Protein AF-A0A933T051-F1 (afdb_monomer)

Secondary structure (DSSP, 8-state):
-HHHHHHHHHHHH---HHHHHHHHHHHHHHHHHTSS--TT--S---S-TTTTHHHHHHHHHHHHHHHHH-TT-TT-HHHHHHHHHHHTTTGGGG---

pLDDT: mean 74.37, std 16.5, range [38.81, 93.94]

Structure (mmCIF, N/CA/C/O backbone):
data_AF-A0A933T051-F1
#
_entry.id   AF-A0A933T051-F1
#
loop_
_atom_site.group_PDB
_atom_site.id
_atom_site.type_symbol
_atom_site.label_atom_id
_atom_site.label_alt_id
_atom_site.label_comp_id
_atom_site.label_asym_id
_atom_site.label_entity_id
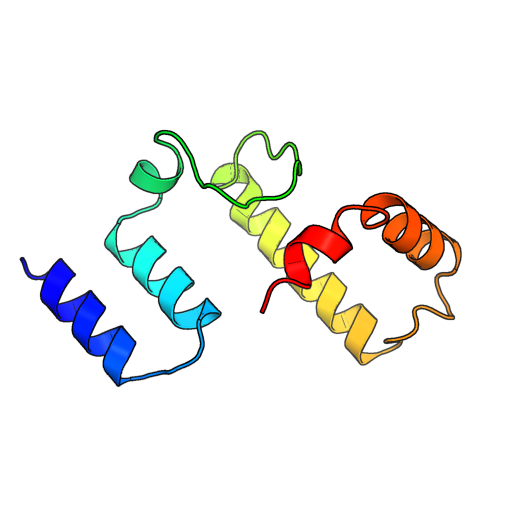_atom_site.label_seq_id
_atom_site.pdbx_PDB_ins_code
_atom_site.Cartn_x
_atom_site.Cartn_y
_atom_site.Cartn_z
_atom_site.occupancy
_atom_site.B_iso_or_equiv
_atom_site.auth_seq_id
_atom_site.auth_comp_id
_atom_site.auth_asym_id
_atom_site.auth_atom_id
_atom_site.pdbx_PDB_model_num
ATOM 1 N N . SER A 1 1 ? -18.670 -9.129 23.881 1.00 81.06 1 SER A N 1
ATOM 2 C CA . SER A 1 1 ? -18.967 -7.973 23.017 1.00 81.06 1 SER A CA 1
ATOM 3 C C . SER A 1 1 ? -19.330 -8.483 21.633 1.00 81.06 1 SER A C 1
ATOM 5 O O . SER A 1 1 ? -18.781 -9.507 21.232 1.00 81.06 1 SER A O 1
ATOM 7 N N . GLU A 1 2 ? -20.248 -7.814 20.942 1.00 82.31 2 GLU A N 1
ATOM 8 C CA . GLU A 1 2 ? -20.609 -8.075 19.541 1.00 82.31 2 GLU A CA 1
ATOM 9 C C . GLU A 1 2 ? -19.368 -8.058 18.629 1.00 82.31 2 GLU A C 1
ATOM 11 O O . GLU A 1 2 ? -19.154 -8.996 17.859 1.00 82.31 2 GLU A O 1
ATOM 16 N N . ASP A 1 3 ? -18.458 -7.107 18.856 1.00 81.75 3 ASP A N 1
ATOM 17 C CA . ASP A 1 3 ? -17.185 -6.975 18.134 1.00 81.75 3 ASP A CA 1
ATOM 18 C C . ASP A 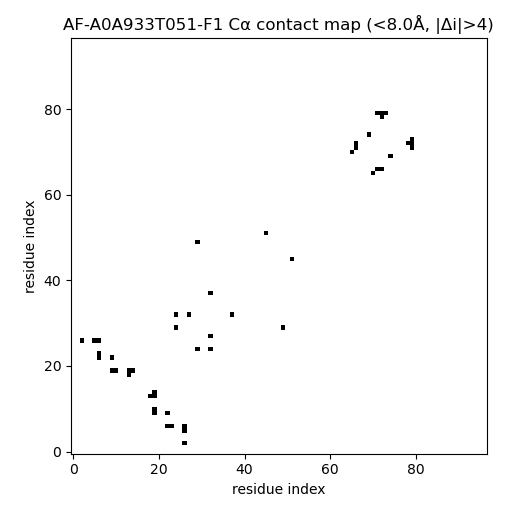1 3 ? -16.305 -8.220 18.242 1.00 81.75 3 ASP A C 1
ATOM 20 O O . ASP A 1 3 ? -15.755 -8.699 17.255 1.00 81.75 3 ASP A O 1
ATOM 24 N N . ALA A 1 4 ? -16.198 -8.804 19.439 1.00 82.81 4 ALA A N 1
ATOM 25 C CA . ALA A 1 4 ? -15.398 -10.011 19.652 1.00 82.81 4 ALA A CA 1
ATOM 26 C C . ALA A 1 4 ? -15.940 -11.199 18.841 1.00 82.81 4 ALA A C 1
ATOM 28 O O . ALA A 1 4 ? -15.171 -12.028 18.358 1.00 82.81 4 ALA A O 1
ATOM 29 N N . ARG A 1 5 ? -17.265 -11.265 18.661 1.00 86.50 5 ARG A N 1
ATOM 30 C CA . ARG A 1 5 ? -17.914 -12.307 17.86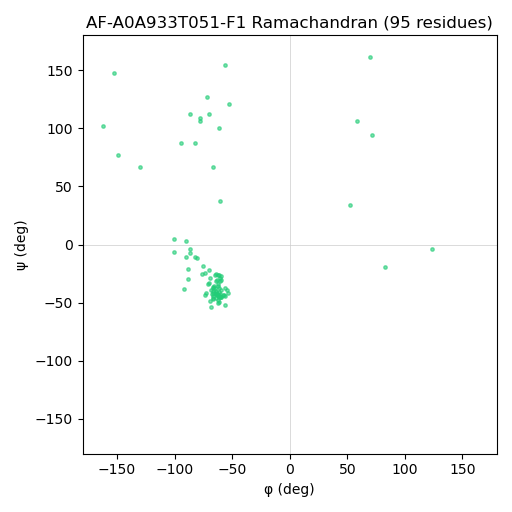3 1.00 86.50 5 ARG A CA 1
ATOM 31 C C . ARG A 1 5 ? -17.668 -12.092 16.373 1.00 86.50 5 ARG A C 1
ATOM 33 O O . ARG A 1 5 ? -17.356 -13.055 15.681 1.00 86.50 5 ARG A O 1
ATOM 40 N N . ARG A 1 6 ? -17.741 -10.842 15.905 1.00 84.50 6 ARG A N 1
ATOM 41 C CA . ARG A 1 6 ? -17.454 -10.476 14.511 1.00 84.50 6 ARG A CA 1
ATOM 42 C C . ARG A 1 6 ? -15.993 -10.781 14.149 1.00 84.50 6 ARG A C 1
ATOM 44 O O . ARG A 1 6 ? -15.748 -11.412 13.129 1.00 84.50 6 ARG A O 1
ATOM 51 N N . ARG A 1 7 ? -15.038 -10.471 15.036 1.00 83.56 7 ARG A N 1
ATOM 52 C CA . ARG A 1 7 ? -13.605 -10.793 14.854 1.00 83.56 7 ARG A CA 1
ATOM 53 C C . ARG A 1 7 ? -13.344 -12.294 14.711 1.00 83.56 7 ARG A C 1
ATOM 55 O O . ARG A 1 7 ? -12.616 -12.702 13.812 1.00 83.56 7 ARG A O 1
ATOM 62 N N . LEU A 1 8 ? -13.957 -13.119 15.564 1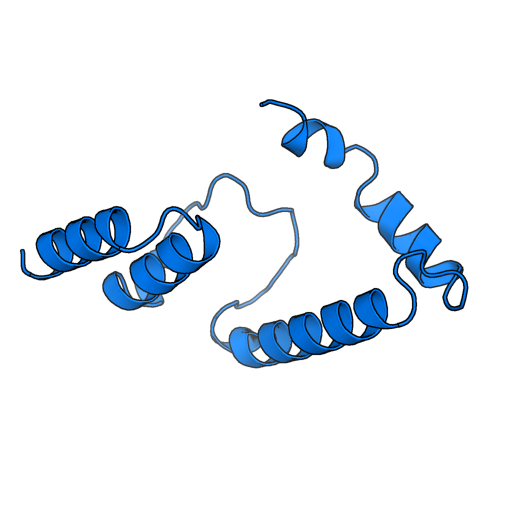.00 86.88 8 LEU A N 1
ATOM 63 C CA . LEU A 1 8 ? -13.845 -14.581 15.467 1.00 86.88 8 LEU A CA 1
ATOM 64 C C . LEU A 1 8 ? -14.457 -15.119 14.170 1.00 86.88 8 LEU A C 1
ATOM 66 O O . LEU A 1 8 ? -13.890 -16.010 13.549 1.00 86.88 8 LEU A O 1
ATOM 70 N N . ASP A 1 9 ? -15.588 -14.564 13.749 1.00 89.00 9 ASP A N 1
ATOM 71 C CA . ASP A 1 9 ? -16.265 -14.965 12.518 1.00 89.00 9 ASP A CA 1
ATOM 72 C C . ASP A 1 9 ? -15.409 -14.673 11.270 1.00 89.00 9 ASP A C 1
ATOM 74 O O . ASP A 1 9 ? -15.258 -15.535 10.407 1.00 89.00 9 ASP A O 1
ATOM 78 N N . ILE A 1 10 ? -14.755 -13.509 11.206 1.00 86.56 10 ILE A N 1
ATOM 79 C CA . ILE A 1 10 ? -13.827 -13.164 10.114 1.00 86.56 10 ILE A CA 1
ATOM 80 C C . ILE A 1 10 ? -12.619 -14.107 10.087 1.00 86.56 10 ILE A C 1
ATOM 82 O O . ILE A 1 10 ? -12.258 -14.603 9.021 1.00 86.56 10 ILE A O 1
ATOM 86 N N . MET A 1 11 ? -12.043 -14.404 11.256 1.00 85.56 11 MET A N 1
ATOM 87 C CA . MET A 1 11 ? -10.906 -15.325 11.395 1.00 85.56 11 MET A CA 1
ATOM 88 C C . MET A 1 11 ? -11.234 -16.755 10.936 1.00 85.56 11 MET A C 1
ATOM 90 O O . MET A 1 11 ? -10.334 -17.489 10.548 1.00 85.56 11 MET A O 1
ATOM 94 N N . ILE A 1 12 ? -12.507 -17.167 10.979 1.00 89.31 12 ILE A N 1
ATOM 95 C CA . ILE A 1 12 ? -12.957 -18.483 10.491 1.00 89.31 12 ILE A CA 1
ATOM 96 C C . ILE A 1 12 ? -13.305 -18.432 8.995 1.00 89.31 12 ILE A C 1
ATOM 98 O O . ILE A 1 12 ? -13.171 -19.430 8.288 1.00 89.31 12 ILE A O 1
ATOM 102 N N . LYS A 1 13 ? -13.759 -17.279 8.494 1.00 89.31 13 LYS A N 1
ATOM 103 C CA . LYS A 1 13 ? -14.191 -17.098 7.100 1.00 89.31 13 LYS A CA 1
ATOM 104 C C . LYS A 1 13 ? -13.044 -16.992 6.100 1.00 89.31 13 LYS A C 1
ATOM 106 O O . LYS A 1 13 ? -13.260 -17.264 4.921 1.00 89.31 13 LYS A O 1
ATOM 111 N N . THR A 1 14 ? -11.857 -16.563 6.523 1.00 81.38 14 THR A N 1
ATOM 112 C CA . THR A 1 14 ? -10.716 -16.377 5.621 1.00 81.38 14 THR A CA 1
ATOM 113 C C . THR A 1 14 ? -9.384 -16.547 6.344 1.00 81.38 14 THR A C 1
ATOM 115 O O . THR A 1 14 ? -9.254 -16.175 7.503 1.00 81.38 14 THR A O 1
ATOM 118 N N . ASN A 1 15 ? -8.380 -17.054 5.623 1.00 87.31 15 ASN A N 1
ATOM 119 C CA . ASN A 1 15 ? -6.979 -17.084 6.060 1.00 87.31 15 ASN A CA 1
ATOM 120 C C . ASN A 1 15 ? -6.139 -15.952 5.432 1.00 87.31 15 ASN A C 1
ATOM 122 O O . ASN A 1 15 ? -4.924 -15.909 5.613 1.00 87.31 15 ASN A O 1
ATOM 126 N N . ASP A 1 16 ? -6.758 -15.048 4.669 1.00 80.88 16 ASP A N 1
ATOM 127 C CA . ASP A 1 16 ? -6.084 -13.884 4.087 1.00 80.88 16 ASP A CA 1
ATOM 128 C C . ASP A 1 16 ? -5.887 -12.786 5.143 1.00 80.88 16 ASP A C 1
ATOM 130 O O . ASP A 1 16 ? -6.837 -12.109 5.550 1.00 80.88 16 ASP A O 1
ATOM 134 N N . GLY A 1 17 ? -4.633 -12.586 5.554 1.00 74.94 17 GLY A N 1
ATOM 135 C CA . GLY A 1 17 ? -4.256 -11.607 6.571 1.00 74.94 17 GLY A CA 1
ATOM 136 C C . GLY A 1 17 ? -4.616 -10.158 6.227 1.00 74.94 17 GLY A C 1
ATOM 137 O O . GLY A 1 17 ? -4.866 -9.374 7.142 1.00 74.94 17 GLY A O 1
ATOM 138 N N . PHE A 1 18 ? -4.712 -9.791 4.944 1.00 75.31 18 PHE A N 1
ATOM 139 C CA . PHE A 1 18 ? -5.105 -8.435 4.552 1.00 75.31 18 PHE A CA 1
ATOM 140 C C . PHE A 1 18 ? -6.594 -8.189 4.778 1.00 75.31 18 PHE A C 1
ATOM 142 O O . PHE A 1 18 ? -6.963 -7.152 5.327 1.00 75.31 18 PHE A O 1
ATOM 149 N N . ARG A 1 19 ? -7.448 -9.156 4.422 1.00 74.44 19 ARG A N 1
ATOM 150 C CA . ARG A 1 19 ? -8.899 -9.056 4.656 1.00 74.44 19 ARG A CA 1
ATOM 151 C C . ARG A 1 19 ? -9.234 -9.070 6.141 1.00 74.44 19 ARG A C 1
ATOM 153 O O . ARG A 1 19 ? -10.109 -8.328 6.573 1.00 74.44 19 ARG A O 1
ATOM 160 N N . ILE A 1 20 ? -8.512 -9.870 6.928 1.00 82.94 20 ILE A N 1
ATOM 161 C CA . ILE A 1 20 ? -8.652 -9.865 8.390 1.00 82.94 20 ILE A CA 1
ATOM 162 C C . ILE A 1 20 ? -8.299 -8.482 8.947 1.00 82.94 20 ILE A C 1
ATOM 164 O O . ILE A 1 20 ? -9.043 -7.951 9.765 1.00 82.94 20 ILE A O 1
ATOM 168 N N . ALA A 1 21 ? -7.198 -7.878 8.490 1.00 79.50 21 ALA A N 1
ATOM 169 C CA . ALA A 1 21 ? -6.778 -6.555 8.944 1.00 79.50 21 ALA A CA 1
ATOM 170 C C . ALA A 1 21 ? -7.756 -5.436 8.538 1.00 79.50 21 ALA A C 1
ATOM 172 O O . ALA A 1 21 ? -7.958 -4.500 9.310 1.00 79.50 21 ALA A O 1
ATOM 173 N N . GLU A 1 22 ? -8.370 -5.526 7.356 1.00 76.38 22 GLU A N 1
ATOM 174 C CA . GLU A 1 22 ? -9.369 -4.562 6.878 1.00 76.38 22 GLU A CA 1
ATOM 175 C C . GLU A 1 22 ? -10.648 -4.597 7.721 1.00 76.38 22 GLU A C 1
ATOM 177 O O . GLU A 1 22 ? -11.114 -3.558 8.186 1.00 76.38 22 GLU A O 1
ATOM 182 N N . GLU A 1 23 ? -11.176 -5.787 8.000 1.00 82.75 23 GLU A N 1
ATOM 183 C CA . GLU A 1 23 ? -12.355 -5.920 8.856 1.00 82.75 23 GLU A CA 1
ATOM 184 C C . GLU A 1 23 ? -12.045 -5.597 10.327 1.00 82.75 23 GLU A C 1
ATOM 186 O O . GLU A 1 23 ? -12.885 -5.038 11.027 1.00 82.75 23 GLU A O 1
ATOM 191 N N . ASP A 1 24 ? -10.836 -5.903 10.817 1.00 82.62 24 ASP A N 1
ATOM 192 C CA . ASP A 1 24 ? -10.413 -5.502 12.166 1.00 82.62 24 ASP A CA 1
ATOM 193 C C . ASP A 1 24 ? -10.389 -3.974 12.311 1.00 82.62 24 ASP A C 1
ATOM 195 O O . ASP A 1 24 ? -10.770 -3.442 13.356 1.00 82.62 24 ASP A O 1
ATOM 199 N N . LEU A 1 25 ? -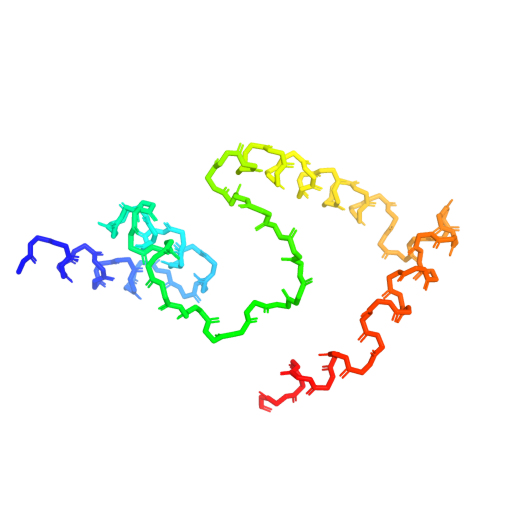9.981 -3.268 11.252 1.00 75.12 25 LEU A N 1
ATOM 200 C CA . LEU A 1 25 ? -9.996 -1.810 11.186 1.00 75.12 25 LEU A CA 1
ATOM 201 C C . LEU A 1 25 ? -11.425 -1.249 11.140 1.00 75.12 25 LEU A C 1
ATOM 203 O O . LEU A 1 25 ? -11.696 -0.246 11.798 1.00 75.12 25 LEU A O 1
ATOM 207 N N . ASP A 1 26 ? -12.332 -1.898 10.407 1.00 80.12 26 ASP A N 1
ATOM 208 C CA . ASP A 1 26 ? -13.753 -1.529 10.370 1.00 80.12 26 ASP A CA 1
ATOM 209 C C . ASP A 1 26 ? -14.406 -1.679 11.755 1.00 80.12 26 ASP A C 1
ATOM 211 O O . ASP A 1 26 ? -15.093 -0.775 12.227 1.00 80.12 26 ASP A O 1
ATOM 215 N N . ILE A 1 27 ? -14.112 -2.781 12.457 1.00 81.88 27 ILE A N 1
ATOM 216 C CA . ILE A 1 27 ? -14.650 -3.073 13.796 1.00 81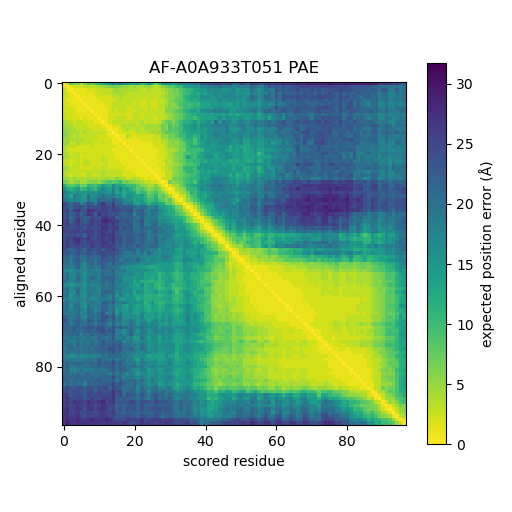.88 27 ILE A CA 1
ATOM 217 C C . ILE A 1 27 ? -14.137 -2.089 14.851 1.00 81.88 27 ILE A C 1
ATOM 219 O O . ILE A 1 27 ? -14.916 -1.598 15.663 1.00 81.88 27 ILE A O 1
ATOM 223 N N . ARG A 1 28 ? -12.832 -1.795 14.873 1.00 74.94 28 ARG A N 1
ATOM 224 C CA . ARG A 1 28 ? -12.253 -0.847 15.849 1.00 74.94 28 ARG A CA 1
ATOM 225 C C . ARG A 1 28 ? -12.565 0.608 15.519 1.00 74.94 28 ARG A C 1
ATOM 227 O O . ARG A 1 28 ? -12.435 1.492 16.367 1.00 74.94 28 ARG A O 1
ATOM 234 N N . GLY A 1 29 ? -12.951 0.857 14.275 1.00 65.56 29 GLY A N 1
ATOM 235 C CA . GLY A 1 29 ? -13.058 2.181 13.715 1.00 65.56 29 GLY A CA 1
ATOM 236 C C . GLY A 1 29 ? -11.687 2.841 13.518 1.00 65.56 29 GLY A C 1
ATOM 237 O O . GLY A 1 29 ? -10.680 2.478 14.135 1.00 65.56 29 GLY A O 1
ATOM 238 N N . PRO A 1 30 ? -11.635 3.882 12.675 1.00 55.28 30 PRO A N 1
ATOM 239 C CA . PRO A 1 30 ? -10.398 4.584 12.370 1.00 55.28 30 PRO A CA 1
ATOM 240 C C . PRO A 1 30 ? -9.716 5.127 13.640 1.00 55.28 30 PRO A C 1
ATOM 242 O O . PRO A 1 30 ? -8.501 5.039 13.754 1.00 55.28 30 PRO A O 1
ATOM 245 N N . GLY A 1 31 ? -10.470 5.621 14.628 1.00 50.56 31 GLY A N 1
ATOM 246 C CA . GLY A 1 31 ? -9.958 6.320 15.818 1.00 50.56 31 GLY A CA 1
ATOM 247 C C . GLY A 1 31 ? -8.903 5.580 16.658 1.00 50.56 31 GLY A C 1
ATOM 248 O O . GLY A 1 31 ? -7.945 6.218 17.091 1.00 50.56 31 GLY A O 1
ATOM 249 N N . GLU A 1 32 ? -9.021 4.260 16.855 1.00 50.84 32 GLU A N 1
ATOM 250 C CA . GLU A 1 32 ? -8.025 3.475 17.614 1.00 50.84 32 GLU A CA 1
ATOM 251 C C . GLU A 1 32 ? -6.718 3.254 16.842 1.00 50.84 32 GLU A C 1
ATOM 253 O O . GLU A 1 32 ? -5.661 3.098 17.448 1.00 50.84 32 GLU A O 1
ATOM 258 N N . PHE A 1 33 ? -6.749 3.307 15.509 1.00 49.84 33 PHE A N 1
ATOM 259 C CA . PHE A 1 33 ? -5.546 3.213 14.678 1.00 49.84 33 PHE A CA 1
ATOM 260 C C . PHE A 1 33 ? -4.649 4.456 14.817 1.00 49.84 33 PHE A C 1
ATOM 262 O O . PHE A 1 33 ? -3.427 4.376 14.695 1.00 49.84 33 PHE A O 1
ATOM 269 N N . PHE A 1 34 ? -5.254 5.613 15.108 1.00 50.12 34 PHE A N 1
ATOM 270 C CA . PHE A 1 34 ? -4.557 6.889 15.325 1.00 50.12 34 PHE A CA 1
ATOM 271 C C . PHE A 1 34 ? -4.008 7.041 16.751 1.00 50.12 34 PHE A C 1
ATOM 273 O O . PHE A 1 34 ? -3.208 7.944 17.009 1.00 50.12 34 PHE A O 1
ATOM 280 N N . GLY A 1 35 ? -4.400 6.155 17.672 1.00 45.47 35 GLY A N 1
ATOM 281 C CA . GLY A 1 35 ? -3.979 6.141 19.067 1.00 45.47 35 GLY A CA 1
ATOM 282 C C . GLY A 1 35 ? -2.792 5.213 19.309 1.00 45.47 35 GLY A C 1
ATOM 283 O O . GLY A 1 35 ? -2.957 4.075 19.718 1.00 45.47 35 GLY A O 1
ATOM 284 N N . THR A 1 36 ? -1.577 5.737 19.141 1.00 47.72 36 THR A N 1
ATOM 285 C CA . THR A 1 36 ? -0.319 5.188 19.691 1.00 47.72 36 THR A CA 1
ATOM 286 C C . THR A 1 36 ? 0.069 3.746 19.299 1.00 47.72 36 THR A C 1
ATOM 288 O O . THR A 1 36 ? -0.366 2.771 19.896 1.00 47.72 36 THR A O 1
ATOM 291 N N . ARG A 1 37 ? 1.077 3.661 18.411 1.00 44.91 37 ARG A N 1
ATOM 292 C CA . ARG A 1 37 ? 1.912 2.491 18.053 1.00 44.91 37 ARG A CA 1
ATOM 293 C C . ARG A 1 37 ? 1.233 1.375 17.249 1.00 44.91 37 ARG A C 1
ATOM 295 O O . ARG A 1 37 ? 0.814 0.362 17.795 1.00 44.91 37 ARG A O 1
ATOM 302 N N . GLN A 1 38 ? 1.369 1.453 15.926 1.00 51.19 38 GLN A N 1
ATOM 303 C CA . GLN A 1 38 ? 1.578 0.236 15.141 1.00 51.19 38 GLN A CA 1
ATOM 304 C C . GLN A 1 38 ? 3.071 -0.093 15.100 1.00 51.19 38 GLN A C 1
ATOM 306 O O . GLN A 1 38 ? 3.866 0.641 14.514 1.00 51.19 38 GLN A O 1
ATOM 311 N N . ALA A 1 39 ? 3.463 -1.197 15.735 1.00 44.53 39 ALA A N 1
ATOM 312 C CA . ALA A 1 39 ? 4.756 -1.813 15.475 1.00 44.53 39 ALA A CA 1
ATOM 313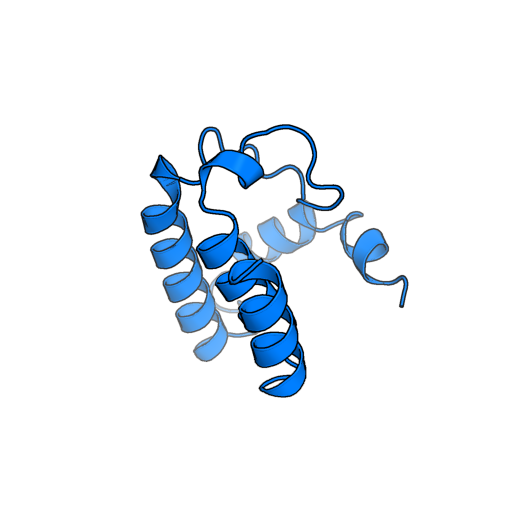 C C . ALA A 1 39 ? 4.711 -2.420 14.063 1.00 44.53 39 ALA A C 1
ATOM 315 O O . ALA A 1 39 ? 3.954 -3.356 13.829 1.00 44.53 39 ALA A O 1
ATOM 316 N N . GLY A 1 40 ? 5.479 -1.861 13.123 1.00 48.78 40 GLY A N 1
ATOM 317 C CA . GLY A 1 40 ? 5.718 -2.488 11.817 1.00 48.78 40 GLY A CA 1
ATOM 318 C C . GLY A 1 40 ? 5.359 -1.677 10.571 1.00 48.78 40 GLY A C 1
ATOM 319 O O . GLY A 1 40 ? 5.662 -2.142 9.476 1.00 48.78 40 GLY A O 1
ATOM 320 N N . MET A 1 41 ? 4.774 -0.475 10.673 1.00 47.50 41 MET A N 1
ATOM 321 C CA . MET A 1 41 ? 4.665 0.375 9.479 1.00 47.50 41 MET A CA 1
ATOM 322 C C . MET A 1 41 ? 6.052 0.930 9.106 1.00 47.50 41 MET A C 1
ATOM 324 O O . MET A 1 41 ? 6.713 1.517 9.966 1.00 47.50 41 MET A O 1
ATOM 328 N N . PRO A 1 42 ? 6.517 0.770 7.848 1.00 50.41 42 PRO A N 1
ATOM 329 C CA . PRO A 1 42 ? 7.709 1.465 7.371 1.00 50.41 42 PRO A CA 1
ATOM 330 C C . PRO A 1 42 ? 7.529 2.979 7.550 1.00 50.41 42 PRO A C 1
ATOM 332 O O . PRO A 1 42 ? 6.396 3.448 7.518 1.00 50.41 42 PRO A O 1
ATOM 335 N N . ASP A 1 43 ? 8.626 3.743 7.670 1.00 51.38 43 ASP A N 1
ATOM 336 C CA . ASP A 1 43 ? 8.656 5.221 7.807 1.00 51.38 43 ASP A CA 1
ATOM 337 C C . ASP A 1 43 ? 8.044 6.025 6.631 1.00 51.38 43 ASP A C 1
ATOM 339 O O . ASP A 1 43 ? 8.552 7.078 6.238 1.00 51.38 43 ASP A O 1
ATOM 343 N N . LEU A 1 44 ? 6.964 5.557 6.015 1.00 56.06 44 LEU A N 1
ATOM 344 C CA . LEU A 1 44 ? 6.072 6.401 5.246 1.00 56.06 44 LEU A CA 1
ATOM 345 C C . LEU A 1 44 ? 5.503 7.424 6.227 1.00 56.06 44 LEU A C 1
ATOM 347 O O . LEU A 1 44 ? 4.609 7.127 7.016 1.00 56.06 44 LEU A O 1
ATOM 351 N N . LYS A 1 45 ? 6.073 8.632 6.199 1.00 54.47 45 LYS A N 1
ATOM 352 C CA . LYS A 1 45 ? 5.602 9.805 6.945 1.00 54.47 45 LYS A CA 1
ATOM 353 C C . LYS A 1 45 ? 4.243 10.251 6.400 1.00 54.47 45 LYS A C 1
ATOM 355 O O . LYS A 1 45 ? 4.117 11.307 5.788 1.00 54.47 45 LYS A O 1
ATOM 360 N N . LEU A 1 46 ? 3.223 9.425 6.583 1.00 58.22 46 LEU A N 1
ATOM 361 C CA . LEU A 1 46 ? 1.844 9.755 6.279 1.00 58.22 46 LEU A CA 1
ATOM 362 C C . LEU A 1 46 ? 1.328 10.637 7.409 1.00 58.22 46 LEU A C 1
ATOM 364 O O . LEU A 1 46 ? 1.096 10.177 8.522 1.00 58.22 46 LEU A O 1
ATOM 368 N N . ALA A 1 47 ? 1.190 11.930 7.120 1.00 58.91 47 ALA A N 1
ATOM 369 C CA . ALA A 1 47 ? 0.760 12.918 8.101 1.00 58.91 47 ALA A CA 1
ATOM 370 C C . ALA A 1 47 ? -0.673 12.660 8.607 1.00 58.91 47 ALA A C 1
ATOM 372 O O . ALA A 1 47 ? -0.999 13.083 9.714 1.00 58.91 47 ALA A O 1
ATOM 373 N N . ASN A 1 48 ? -1.532 11.991 7.821 1.00 63.03 48 ASN A N 1
ATOM 374 C CA . ASN A 1 48 ? -2.853 11.545 8.269 1.00 63.03 48 ASN A CA 1
ATOM 375 C C . ASN A 1 48 ? -3.436 10.444 7.358 1.00 63.03 48 ASN A C 1
ATOM 377 O O . ASN A 1 48 ? -3.992 10.739 6.302 1.00 63.03 48 ASN A O 1
ATOM 381 N N . ILE A 1 49 ? -3.379 9.181 7.791 1.00 61.16 49 ILE A N 1
ATOM 382 C CA . ILE A 1 49 ? -3.872 8.035 7.006 1.00 61.16 49 ILE A CA 1
ATOM 383 C C . ILE A 1 49 ? -5.400 8.071 6.777 1.00 61.16 49 ILE A C 1
ATOM 385 O O . ILE A 1 49 ? -5.827 7.568 5.747 1.00 61.16 49 ILE A O 1
ATOM 389 N N . VAL A 1 50 ? -6.233 8.697 7.634 1.00 59.12 50 VAL A N 1
ATOM 390 C CA . VAL A 1 50 ? -7.689 8.837 7.350 1.00 59.12 50 VAL A CA 1
ATOM 391 C C . VAL A 1 50 ? -7.920 9.771 6.180 1.00 59.12 50 VAL A C 1
ATOM 393 O O . VAL A 1 50 ? -8.613 9.431 5.224 1.00 59.12 50 VAL A O 1
ATOM 396 N N . ARG A 1 51 ? -7.360 10.980 6.276 1.00 66.81 51 ARG A N 1
ATOM 397 C CA . ARG A 1 51 ? -7.527 12.007 5.249 1.00 66.81 51 ARG A CA 1
ATOM 398 C C . ARG A 1 51 ? -6.959 11.505 3.928 1.00 66.81 51 ARG A C 1
ATOM 400 O O . ARG A 1 51 ? -7.571 11.688 2.879 1.00 66.81 51 ARG A O 1
ATOM 407 N N . ASP A 1 52 ? -5.818 10.834 4.008 1.00 73.75 52 ASP A N 1
ATOM 408 C CA . ASP A 1 52 ? -5.076 10.379 2.846 1.00 73.75 52 ASP A CA 1
ATOM 409 C C . ASP A 1 52 ? -5.512 8.963 2.412 1.00 73.75 52 ASP A C 1
ATOM 411 O O . ASP A 1 52 ? -4.983 8.443 1.436 1.00 73.75 52 ASP A O 1
ATOM 415 N N . ALA A 1 53 ? -6.517 8.348 3.056 1.00 74.25 53 ALA A N 1
ATOM 416 C CA . ALA A 1 53 ? -6.979 6.987 2.752 1.00 74.25 53 ALA A CA 1
ATOM 417 C C . ALA A 1 53 ? -7.396 6.832 1.286 1.00 74.25 53 ALA A C 1
ATOM 419 O O . ALA A 1 53 ? -7.018 5.871 0.622 1.00 74.25 53 ALA A O 1
ATOM 420 N N . ARG A 1 54 ? -8.129 7.816 0.749 1.00 77.56 54 ARG A N 1
ATOM 421 C CA . ARG A 1 54 ? -8.538 7.820 -0.666 1.00 77.56 54 ARG A CA 1
ATOM 422 C C . ARG A 1 54 ? -7.349 7.967 -1.614 1.00 77.56 54 ARG A C 1
ATOM 424 O O . ARG A 1 54 ? -7.334 7.363 -2.685 1.00 77.56 54 ARG A O 1
ATOM 431 N N . LEU A 1 55 ? -6.356 8.762 -1.220 1.00 82.12 55 LEU A N 1
ATOM 432 C CA . LEU A 1 55 ? -5.128 8.940 -1.990 1.00 82.12 55 LEU A CA 1
ATOM 433 C C . LEU A 1 55 ? -4.308 7.644 -1.997 1.00 82.12 55 LEU A C 1
ATOM 435 O O . LEU A 1 55 ? -3.826 7.235 -3.048 1.00 82.12 55 LEU A O 1
ATOM 439 N N . LEU A 1 56 ? -4.208 6.973 -0.849 1.00 79.50 56 LEU A N 1
ATOM 440 C CA . LEU A 1 56 ? -3.545 5.679 -0.708 1.00 79.50 56 LEU A CA 1
ATOM 441 C C . LEU A 1 56 ? -4.244 4.580 -1.510 1.00 79.50 56 LEU A C 1
ATOM 443 O O . LEU A 1 56 ? -3.563 3.793 -2.161 1.00 79.50 56 LEU A O 1
ATOM 447 N N . ASP A 1 57 ? -5.577 4.535 -1.497 1.00 83.12 57 ASP A N 1
ATOM 448 C CA . ASP A 1 57 ? -6.354 3.594 -2.310 1.00 83.12 57 ASP A CA 1
ATOM 449 C C . ASP A 1 57 ? -6.109 3.814 -3.810 1.00 83.12 57 ASP A C 1
ATOM 451 O O . ASP A 1 57 ? -5.832 2.870 -4.549 1.00 83.12 57 ASP A O 1
ATOM 455 N N . THR A 1 58 ? -6.112 5.074 -4.248 1.00 87.38 58 THR A N 1
ATOM 456 C CA . THR A 1 58 ? -5.807 5.426 -5.642 1.00 87.38 58 THR A CA 1
ATOM 457 C C . THR A 1 58 ? -4.380 5.018 -6.010 1.00 87.38 58 THR A C 1
ATOM 459 O O . THR A 1 58 ? -4.175 4.309 -6.989 1.00 87.38 58 THR A O 1
ATOM 462 N N . ALA A 1 59 ? -3.390 5.386 -5.191 1.00 87.25 59 ALA A N 1
ATOM 463 C CA . ALA A 1 59 ? -1.993 5.027 -5.422 1.00 87.25 59 ALA A CA 1
ATOM 464 C C . ALA A 1 59 ? -1.784 3.504 -5.461 1.00 87.25 59 ALA A C 1
ATOM 466 O O . ALA A 1 59 ? -1.030 3.006 -6.295 1.00 87.25 59 ALA A O 1
ATOM 467 N N . ARG A 1 60 ? -2.481 2.754 -4.596 1.00 85.75 60 ARG A N 1
ATOM 468 C CA . ARG A 1 60 ? -2.457 1.286 -4.577 1.00 85.75 60 ARG A CA 1
ATOM 469 C C . ARG A 1 60 ? -3.004 0.704 -5.879 1.00 85.75 60 ARG A C 1
ATOM 471 O O . ARG A 1 60 ? -2.369 -0.178 -6.449 1.00 85.75 60 ARG A O 1
ATOM 478 N N . LYS A 1 61 ? -4.158 1.184 -6.348 1.00 90.38 61 LYS A N 1
ATOM 479 C CA . LYS A 1 61 ? -4.773 0.721 -7.603 1.00 90.38 61 LYS A CA 1
ATOM 480 C C . LYS A 1 61 ? -3.858 0.956 -8.802 1.00 90.38 61 LYS A C 1
ATOM 482 O O . LYS A 1 61 ? -3.654 0.036 -9.587 1.00 90.38 61 LYS A O 1
ATOM 487 N N . GLU A 1 62 ? -3.262 2.142 -8.898 1.00 93.50 62 GLU A N 1
ATOM 488 C CA . GLU A 1 62 ? -2.306 2.465 -9.964 1.00 93.50 62 GLU A CA 1
ATOM 489 C C . GLU A 1 62 ? -1.047 1.593 -9.890 1.00 93.50 62 GLU A C 1
ATOM 491 O O . GLU A 1 62 ? -0.576 1.099 -10.912 1.00 93.50 62 GLU A O 1
ATOM 496 N N . ALA A 1 63 ? -0.526 1.340 -8.685 1.00 90.31 63 ALA A N 1
ATOM 497 C CA . ALA A 1 63 ? 0.626 0.463 -8.501 1.00 90.31 63 ALA A CA 1
ATOM 498 C C . ALA A 1 63 ? 0.336 -0.975 -8.966 1.00 90.31 63 ALA A C 1
ATOM 500 O O . ALA A 1 63 ? 1.148 -1.549 -9.686 1.00 90.31 63 ALA A O 1
ATOM 501 N N . PHE A 1 64 ? -0.822 -1.546 -8.616 1.00 91.50 64 PHE A N 1
ATOM 502 C CA . PHE A 1 64 ? -1.208 -2.876 -9.103 1.00 91.50 64 PHE A CA 1
ATOM 503 C C . PHE A 1 64 ? -1.401 -2.898 -10.618 1.00 91.50 64 PHE A C 1
ATOM 505 O O . PHE A 1 64 ? -0.840 -3.760 -11.285 1.00 91.50 64 PHE A O 1
ATOM 512 N N . ALA A 1 65 ? -2.106 -1.912 -11.176 1.00 93.94 65 ALA A N 1
ATOM 513 C CA . ALA A 1 65 ? -2.307 -1.819 -12.618 1.00 93.94 65 ALA A CA 1
ATOM 514 C C . ALA A 1 65 ? -0.985 -1.675 -13.395 1.00 93.94 65 ALA A C 1
ATOM 516 O O . ALA A 1 65 ? -0.889 -2.122 -14.539 1.00 93.94 65 ALA A O 1
ATOM 517 N N . LEU A 1 66 ? 0.027 -1.042 -12.794 1.00 93.75 66 LEU A N 1
ATOM 518 C CA . LEU A 1 66 ? 1.375 -0.960 -13.345 1.00 93.75 66 LEU A CA 1
ATOM 519 C C . LEU A 1 66 ? 2.077 -2.321 -13.316 1.00 93.75 66 LEU A C 1
ATOM 521 O O . LEU A 1 66 ? 2.602 -2.742 -14.342 1.00 93.75 66 LEU A O 1
ATOM 525 N N . ILE A 1 67 ? 2.057 -3.017 -12.179 1.00 90.81 67 ILE A N 1
ATOM 526 C CA . ILE A 1 67 ? 2.697 -4.332 -12.026 1.00 90.81 67 ILE A CA 1
ATOM 527 C C . ILE A 1 67 ? 2.036 -5.393 -12.913 1.00 90.81 67 ILE A C 1
ATOM 529 O O . ILE A 1 67 ? 2.742 -6.197 -13.516 1.00 90.81 67 ILE A O 1
ATOM 533 N N . ASP A 1 68 ? 0.714 -5.352 -13.081 1.00 93.62 68 ASP A N 1
ATOM 534 C CA . ASP A 1 68 ? -0.007 -6.247 -13.995 1.00 93.62 68 ASP A CA 1
ATOM 535 C C . ASP A 1 68 ? 0.451 -6.085 -15.455 1.00 93.62 68 ASP A C 1
ATOM 537 O O . ASP A 1 68 ? 0.381 -7.026 -16.245 1.00 93.62 68 ASP A O 1
ATOM 541 N N . LYS A 1 69 ? 0.920 -4.888 -15.829 1.00 92.75 69 LYS A N 1
ATOM 542 C CA . LYS A 1 69 ? 1.412 -4.582 -17.180 1.00 92.75 69 LYS A CA 1
ATOM 543 C C . LYS A 1 69 ? 2.916 -4.797 -17.331 1.00 92.75 69 LYS A C 1
ATOM 545 O O . LYS A 1 69 ? 3.360 -5.231 -18.390 1.00 92.75 69 LYS A O 1
ATOM 550 N N . ASP A 1 70 ? 3.693 -4.450 -16.311 1.00 92.06 70 ASP A N 1
ATOM 551 C CA . ASP A 1 70 ? 5.155 -4.482 -16.312 1.00 92.06 70 ASP A CA 1
ATOM 552 C C . ASP A 1 70 ? 5.680 -4.763 -14.899 1.00 92.06 70 ASP A C 1
ATOM 554 O O . ASP A 1 70 ? 6.147 -3.873 -14.185 1.00 92.06 70 ASP A O 1
ATOM 558 N N . ALA A 1 71 ? 5.593 -6.030 -14.495 1.00 90.31 71 ALA A N 1
ATOM 559 C CA . ALA A 1 71 ? 6.003 -6.481 -13.168 1.00 90.31 71 ALA A CA 1
ATOM 560 C C . ALA A 1 71 ? 7.484 -6.206 -12.865 1.00 90.31 71 ALA A C 1
ATOM 562 O O . ALA A 1 71 ? 7.853 -5.951 -11.721 1.00 90.31 71 ALA A O 1
ATOM 563 N N . GLU A 1 72 ? 8.329 -6.218 -13.897 1.00 90.31 72 GLU A N 1
ATOM 564 C CA . GLU A 1 72 ? 9.769 -5.980 -13.776 1.00 90.31 72 GLU A CA 1
ATOM 565 C C . GLU A 1 72 ? 10.143 -4.494 -13.833 1.00 90.31 72 GLU A C 1
ATOM 567 O O . GLU A 1 72 ? 11.322 -4.154 -13.671 1.00 90.31 72 GLU A O 1
ATOM 572 N N . LEU A 1 73 ? 9.159 -3.611 -14.053 1.00 90.69 73 LEU A N 1
ATOM 573 C CA . LEU A 1 73 ? 9.324 -2.167 -14.222 1.00 90.69 73 LEU A CA 1
ATOM 574 C C . LEU A 1 73 ? 10.368 -1.806 -15.294 1.00 90.69 73 LEU A C 1
ATOM 576 O O . LEU A 1 73 ? 11.081 -0.807 -15.172 1.00 90.69 73 LEU A O 1
ATOM 580 N N . ASN A 1 74 ? 10.476 -2.612 -16.354 1.00 90.94 74 ASN A N 1
ATOM 581 C CA . ASN A 1 74 ? 11.448 -2.414 -17.435 1.00 90.94 74 ASN A CA 1
ATOM 582 C C . ASN A 1 74 ? 11.220 -1.096 -18.188 1.00 90.94 74 ASN A C 1
ATOM 584 O O . ASN A 1 74 ? 12.165 -0.476 -18.674 1.00 90.94 74 ASN A O 1
ATOM 588 N N . THR A 1 75 ? 9.966 -0.655 -18.266 1.00 92.25 75 THR A N 1
ATOM 589 C CA . THR A 1 75 ? 9.565 0.615 -18.880 1.00 92.25 75 THR A CA 1
ATOM 590 C C . THR A 1 75 ? 9.764 1.820 -17.952 1.00 92.25 75 THR A C 1
ATOM 592 O O . THR A 1 75 ? 9.742 2.958 -18.421 1.00 92.25 75 THR A O 1
ATOM 595 N N . PHE A 1 76 ? 10.040 1.592 -16.659 1.00 91.75 76 PHE A N 1
ATOM 596 C CA . PHE A 1 76 ? 10.235 2.631 -15.641 1.00 91.75 76 PHE A CA 1
ATOM 597 C C . PHE A 1 76 ? 11.528 2.410 -14.824 1.00 91.75 76 PHE A C 1
ATOM 599 O O . PHE A 1 76 ? 11.473 2.178 -13.611 1.00 91.75 76 PHE A O 1
ATOM 606 N N . PRO A 1 77 ? 12.718 2.535 -15.444 1.00 91.62 77 PRO A N 1
ATOM 607 C CA . PRO A 1 77 ? 13.995 2.216 -14.797 1.00 91.62 77 PRO A CA 1
ATOM 608 C C . PRO A 1 77 ? 14.305 3.088 -13.569 1.00 91.62 77 PRO A C 1
ATOM 610 O O . PRO A 1 77 ? 14.833 2.591 -12.575 1.00 91.62 77 PRO A O 1
ATOM 613 N N . GLU A 1 78 ? 13.933 4.372 -13.584 1.00 93.31 78 GLU A N 1
ATOM 614 C CA . GLU A 1 78 ? 14.146 5.263 -12.431 1.00 93.31 78 GLU A CA 1
ATOM 615 C C . GLU A 1 78 ? 13.219 4.928 -11.255 1.00 93.31 78 GLU A C 1
ATOM 617 O O . GLU A 1 78 ? 13.630 5.014 -10.097 1.00 93.31 78 GLU A O 1
ATOM 622 N N . LEU A 1 79 ? 11.987 4.484 -11.534 1.00 90.50 79 LEU A N 1
ATOM 623 C CA . LEU A 1 79 ? 11.067 4.008 -10.500 1.00 90.50 79 LEU A CA 1
ATOM 624 C C . LEU A 1 79 ? 11.597 2.720 -9.864 1.00 90.50 79 LEU A C 1
ATOM 626 O O . LEU A 1 79 ? 11.620 2.613 -8.639 1.00 90.50 79 LEU A O 1
ATOM 630 N N . LYS A 1 80 ? 12.078 1.780 -10.688 1.00 90.69 80 LYS A N 1
ATOM 631 C CA . LYS A 1 80 ? 12.721 0.543 -10.230 1.00 90.69 80 LYS A CA 1
ATOM 632 C C . LYS A 1 80 ? 13.903 0.840 -9.310 1.00 90.69 80 LYS A C 1
ATOM 634 O O . LYS A 1 80 ? 13.934 0.373 -8.175 1.00 90.69 80 LYS A O 1
ATOM 639 N N . LYS A 1 81 ? 14.822 1.699 -9.751 1.00 89.31 81 LYS A N 1
ATOM 640 C CA . LYS A 1 81 ? 15.986 2.125 -8.964 1.00 89.31 81 LYS A CA 1
ATOM 641 C C . LYS A 1 81 ? 15.582 2.819 -7.660 1.00 89.31 81 LYS A C 1
ATOM 643 O O . LYS A 1 81 ? 16.167 2.555 -6.611 1.00 89.31 81 LYS A O 1
ATOM 648 N N . GLY A 1 82 ? 14.575 3.691 -7.705 1.00 88.31 82 GLY A N 1
ATOM 649 C CA . GLY A 1 82 ? 14.038 4.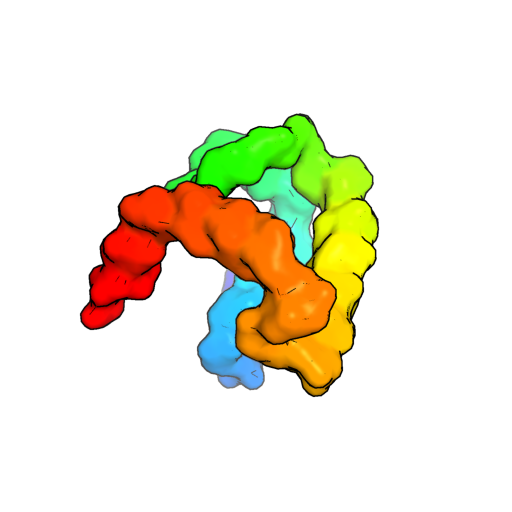364 -6.523 1.00 88.31 82 GLY A CA 1
ATOM 650 C C . GLY A 1 82 ? 13.453 3.384 -5.505 1.00 88.31 82 GLY A C 1
ATOM 651 O O . GLY A 1 82 ? 13.746 3.495 -4.314 1.00 88.31 82 GLY A O 1
ATOM 652 N N . LEU A 1 83 ? 12.687 2.392 -5.969 1.00 86.25 83 LEU A N 1
ATOM 653 C CA . LEU A 1 83 ? 12.161 1.308 -5.137 1.00 86.25 83 LEU A CA 1
ATOM 654 C C . LEU A 1 83 ? 13.293 0.483 -4.520 1.00 86.25 83 LEU A C 1
ATOM 656 O O . LEU A 1 83 ? 13.314 0.300 -3.304 1.00 86.25 83 LEU A O 1
ATOM 660 N N . GLU A 1 84 ? 14.265 0.044 -5.318 1.00 86.31 84 GLU A N 1
ATOM 661 C CA . GLU A 1 84 ? 15.427 -0.703 -4.828 1.00 86.31 84 GLU A CA 1
ATOM 662 C C . GLU A 1 84 ? 16.177 0.074 -3.742 1.00 86.31 84 GLU A C 1
ATOM 664 O O . GLU A 1 84 ? 16.499 -0.486 -2.697 1.00 86.31 84 GLU A O 1
ATOM 669 N N . MET A 1 85 ? 16.404 1.377 -3.939 1.00 84.75 85 MET A N 1
ATOM 670 C CA . MET A 1 85 ? 17.051 2.239 -2.947 1.00 84.75 85 MET A CA 1
ATOM 671 C C . MET A 1 85 ? 16.209 2.428 -1.682 1.00 84.75 85 MET A C 1
ATOM 673 O O . MET A 1 85 ? 16.763 2.401 -0.584 1.00 84.75 85 MET A O 1
ATOM 677 N N . PHE A 1 86 ? 14.895 2.615 -1.819 1.00 80.25 86 PHE A N 1
ATOM 678 C CA . PHE A 1 86 ? 13.981 2.824 -0.695 1.00 80.25 86 PHE A CA 1
ATOM 679 C C . PHE A 1 86 ? 13.856 1.578 0.190 1.00 80.25 86 PHE A C 1
ATOM 681 O O . PHE A 1 86 ? 13.816 1.678 1.418 1.00 80.25 86 PHE A O 1
ATOM 688 N N . TRP A 1 87 ? 13.810 0.401 -0.434 1.00 74.31 87 TRP A N 1
ATOM 689 C CA . TRP A 1 87 ? 13.647 -0.881 0.250 1.00 74.31 87 TRP A CA 1
ATOM 690 C C . TRP A 1 87 ? 14.978 -1.532 0.655 1.00 74.31 87 TRP A C 1
ATOM 692 O O . TRP A 1 87 ? 14.986 -2.467 1.466 1.00 74.31 87 TRP A O 1
ATOM 702 N N . LYS A 1 88 ? 16.119 -1.018 0.173 1.00 72.38 88 LYS A N 1
ATOM 703 C CA . LYS A 1 88 ? 17.462 -1.442 0.593 1.00 72.38 88 LYS A CA 1
ATOM 704 C C . LYS A 1 88 ? 17.595 -1.374 2.119 1.00 72.38 88 LYS A C 1
ATOM 706 O O . LYS A 1 88 ? 17.420 -0.324 2.727 1.00 72.38 88 LYS A O 1
ATOM 711 N N . GLY A 1 89 ? 17.898 -2.510 2.748 1.00 62.00 89 GLY A N 1
ATOM 712 C CA . GLY A 1 89 ? 18.031 -2.640 4.207 1.00 62.00 89 GLY A CA 1
ATOM 713 C C . GLY A 1 89 ? 16.715 -2.837 4.976 1.00 62.00 89 GLY A C 1
ATOM 714 O O . GLY A 1 89 ? 16.755 -3.371 6.078 1.00 62.00 89 GLY A O 1
ATOM 715 N N . LYS A 1 90 ? 15.551 -2.500 4.398 1.00 63.09 90 LYS A N 1
ATOM 716 C CA . LYS A 1 90 ? 14.225 -2.780 4.992 1.00 63.09 90 LYS A CA 1
ATOM 717 C C . LYS A 1 90 ? 13.673 -4.153 4.602 1.00 63.09 90 LYS A C 1
ATOM 719 O O . LYS A 1 90 ? 12.850 -4.695 5.324 1.00 63.09 90 LYS A O 1
ATOM 724 N N . ILE A 1 91 ? 14.150 -4.741 3.503 1.00 54.91 91 ILE A N 1
ATOM 725 C CA . ILE A 1 91 ? 13.769 -6.101 3.072 1.00 54.91 91 ILE A CA 1
ATOM 726 C C . ILE A 1 91 ? 14.207 -7.173 4.085 1.00 54.91 91 ILE A C 1
ATOM 728 O O . ILE A 1 91 ? 13.501 -8.160 4.264 1.00 54.91 91 ILE A O 1
ATOM 732 N N . GLU A 1 92 ? 15.313 -6.967 4.807 1.00 52.88 92 GLU A N 1
ATOM 733 C CA . GLU A 1 92 ? 15.751 -7.883 5.876 1.00 52.88 92 GLU A CA 1
ATOM 734 C C . GLU A 1 92 ? 14.730 -7.977 7.027 1.00 52.88 92 GLU A C 1
ATOM 736 O O . GLU A 1 92 ? 14.612 -9.024 7.653 1.00 52.88 92 GLU A O 1
ATOM 741 N N . LEU A 1 93 ? 13.918 -6.933 7.248 1.00 51.62 93 LEU A N 1
ATOM 742 C CA . LEU A 1 93 ? 12.836 -6.925 8.243 1.00 51.62 93 LEU A CA 1
ATOM 743 C C . LEU A 1 93 ? 11.650 -7.829 7.860 1.00 51.62 93 LEU A C 1
ATOM 745 O O . LEU A 1 93 ? 10.886 -8.226 8.732 1.00 51.62 93 LEU A O 1
ATOM 749 N N . PHE A 1 94 ? 11.491 -8.149 6.572 1.00 47.03 94 PHE A N 1
ATOM 750 C CA . PHE A 1 94 ? 10.420 -9.013 6.058 1.00 47.03 94 PHE A CA 1
ATOM 751 C C . PHE A 1 94 ? 10.889 -10.449 5.783 1.00 47.03 94 PHE A C 1
ATOM 753 O O . PHE A 1 94 ? 10.069 -11.303 5.457 1.00 47.03 94 PHE A O 1
ATOM 760 N N . LYS A 1 95 ? 12.196 -10.727 5.906 1.00 44.62 95 LYS A N 1
ATOM 761 C CA . LYS A 1 95 ? 12.786 -12.061 5.702 1.00 44.62 95 LYS A CA 1
ATOM 762 C C . LYS A 1 95 ? 12.778 -12.949 6.948 1.00 44.62 95 LYS A C 1
ATOM 764 O O . LYS A 1 95 ? 13.128 -14.118 6.840 1.00 44.62 95 LYS A O 1
ATOM 769 N N . THR A 1 96 ? 12.400 -12.436 8.118 1.00 38.81 96 THR A N 1
ATOM 770 C CA . THR A 1 96 ? 12.198 -13.276 9.305 1.00 38.81 96 THR A CA 1
ATOM 771 C C . THR A 1 96 ? 10.810 -13.908 9.256 1.00 38.81 96 THR A C 1
ATOM 773 O O . THR A 1 96 ? 9.848 -13.347 9.781 1.00 38.81 96 THR A O 1
ATOM 776 N N . GLY A 1 97 ? 10.736 -15.058 8.590 1.0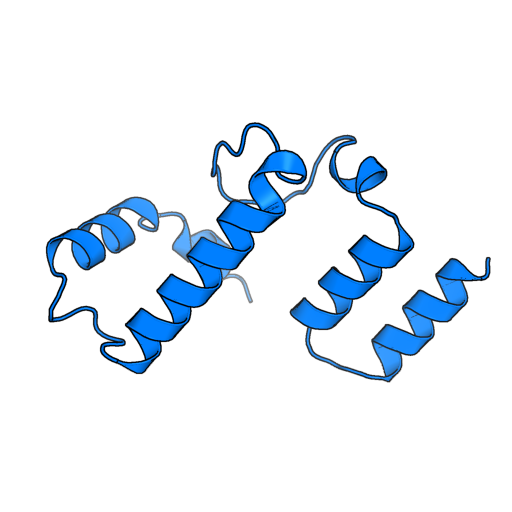0 40.31 97 GLY A N 1
ATOM 777 C CA . GLY A 1 97 ? 9.676 -16.058 8.687 1.00 40.31 97 GLY A CA 1
ATOM 778 C C . GLY A 1 97 ? 10.314 -17.422 8.890 1.00 40.31 97 GLY A C 1
ATOM 779 O O . GLY A 1 97 ? 11.321 -17.685 8.195 1.00 40.31 97 GLY A O 1
#

Solvent-accessible surface area (backbone atoms only — not comparable to full-atom values): 6086 Å² total; per-residue (Å²): 108,74,64,61,52,51,54,53,51,47,64,72,73,47,90,53,68,65,62,50,51,53,51,51,42,62,71,63,34,71,70,58,76,75,56,78,82,76,90,79,71,70,91,72,85,65,91,45,63,77,84,39,40,66,57,51,51,51,54,49,52,52,50,50,59,44,39,78,75,40,71,81,30,80,93,38,58,68,60,45,52,50,49,54,62,70,43,58,82,54,54,67,74,72,63,80,120

Foldseek 3Di:
DVLVVVLVVQVVVDPDPVSSVVVNCVSVDVVVVPPDDDDPDPPPPPVDCVVCVVVVVVVVVVVVVCCVVPVPCPVPVVVNVVVCVSCVVVVVVVPPD

Sequence (97 aa):
SEDARRRLDIMIKTNDGFRIAEEDLDIRGPGEFFGTRQAGMPDLKLANIVRDARLLDTARKEAFALIDKDAELNTFPELKKGLEMFWKGKIELFKTG

Mean predicted aligned error: 13.38 Å

Radius of gyration: 16.81 Å; Cα contacts (8 Å, |Δi|>4): 25; chains: 1; bounding box: 39×31×42 Å